Protein AF-A0AAW9AHE8-F1 (afdb_monomer)

Radius of gyration: 15.81 Å; Cα contacts (8 Å, |Δi|>4): 45; chains: 1; bounding box: 44×22×36 Å

Foldseek 3Di:
DPPPDDPLLVVQLVLVVVVVDDSVRSVVVLCVQQVDDDPVRVVVLVVQCVV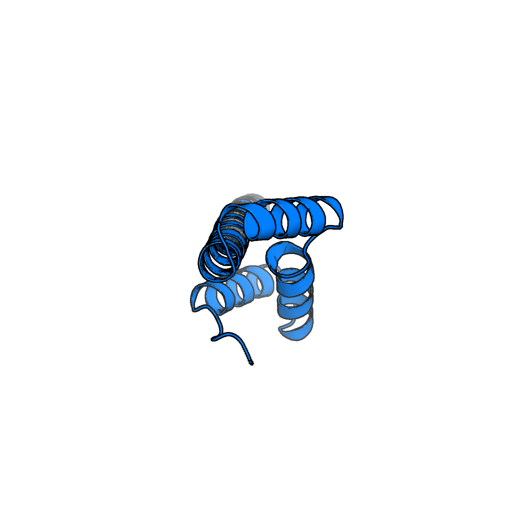PNDVSSVVSSVVSRVVSSVVSSVVSVVVVVVVVVVPD

Secondary structure (DSSP, 8-state):
--PPPPHHHHHHHHHHHTTT--HHHHHHHHIIIII---HHHHHHHHHHHHHHHHHHHHHHHHHHHHHHHHHHHHHHHHHHHHHHHTT-

Structure (mmCIF, N/CA/C/O backbone):
data_AF-A0AAW9AHE8-F1
#
_entry.id   AF-A0AAW9AHE8-F1
#
loop_
_atom_site.group_PDB
_atom_site.id
_atom_site.type_symbol
_atom_site.label_atom_id
_atom_site.label_alt_id
_atom_site.label_comp_id
_atom_site.label_asym_id
_atom_site.label_entity_id
_atom_site.label_seq_id
_atom_site.pdbx_PDB_ins_code
_atom_site.Cartn_x
_atom_site.Cartn_y
_atom_site.Cartn_z
_atom_site.occupancy
_atom_site.B_iso_or_equiv
_atom_site.auth_seq_id
_atom_site.auth_comp_id
_atom_site.auth_asym_id
_atom_site.auth_atom_id
_atom_site.pdbx_PDB_model_num
ATOM 1 N N . MET A 1 1 ? 16.523 -7.428 1.551 1.00 38.94 1 MET A N 1
ATOM 2 C CA . MET A 1 1 ? 16.585 -6.117 2.228 1.00 38.94 1 MET A CA 1
ATOM 3 C C . MET A 1 1 ? 15.214 -5.826 2.805 1.00 38.94 1 MET A C 1
ATOM 5 O O . MET A 1 1 ? 14.255 -5.789 2.042 1.00 38.94 1 MET A O 1
ATOM 9 N N . ALA A 1 2 ? 15.094 -5.711 4.128 1.00 46.09 2 ALA A N 1
ATOM 10 C CA . ALA A 1 2 ? 13.875 -5.179 4.724 1.00 46.09 2 ALA A CA 1
ATOM 11 C C . ALA A 1 2 ? 13.780 -3.712 4.285 1.00 46.09 2 ALA A C 1
ATOM 13 O O . ALA A 1 2 ? 14.646 -2.914 4.639 1.00 46.09 2 ALA A O 1
ATOM 14 N N . ARG A 1 3 ? 12.817 -3.381 3.416 1.00 57.25 3 ARG A N 1
ATOM 15 C CA . ARG A 1 3 ? 12.562 -1.982 3.049 1.00 57.25 3 ARG A CA 1
ATOM 16 C C . ARG A 1 3 ? 12.238 -1.215 4.326 1.00 57.25 3 ARG A C 1
ATOM 18 O O . ARG A 1 3 ? 11.501 -1.729 5.166 1.00 57.25 3 ARG A O 1
ATOM 25 N N . ALA A 1 4 ? 12.796 -0.014 4.458 1.00 67.44 4 ALA A N 1
ATOM 26 C CA . ALA A 1 4 ? 12.444 0.888 5.542 1.00 67.44 4 ALA A CA 1
ATOM 27 C C . ALA A 1 4 ? 10.918 1.052 5.584 1.00 67.44 4 ALA A C 1
ATOM 29 O O . ALA A 1 4 ? 10.279 1.229 4.543 1.00 67.44 4 ALA A O 1
ATOM 30 N N . VAL A 1 5 ? 10.340 0.940 6.780 1.00 74.75 5 VAL A N 1
ATOM 31 C CA . VAL A 1 5 ? 8.909 1.175 6.983 1.00 74.75 5 VAL A CA 1
ATOM 32 C C . VAL A 1 5 ? 8.639 2.632 6.620 1.00 74.75 5 VAL A C 1
ATOM 34 O O . VAL A 1 5 ? 9.265 3.535 7.175 1.00 74.75 5 VAL A O 1
ATOM 37 N N . ASN A 1 6 ? 7.748 2.864 5.656 1.00 88.56 6 ASN A N 1
ATOM 38 C CA . ASN A 1 6 ? 7.401 4.221 5.254 1.00 88.56 6 ASN A CA 1
ATOM 39 C C . ASN A 1 6 ? 6.584 4.870 6.393 1.00 88.56 6 ASN A C 1
ATOM 41 O O . ASN A 1 6 ? 5.624 4.255 6.858 1.00 88.56 6 ASN A O 1
ATOM 45 N N . PRO A 1 7 ? 6.911 6.092 6.856 1.00 89.88 7 PRO A N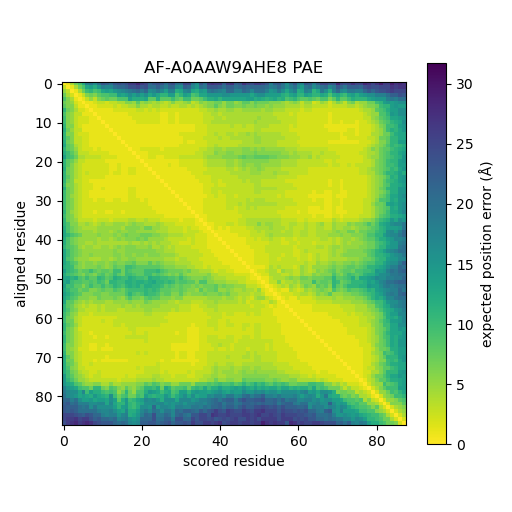 1
ATOM 46 C CA . PRO A 1 7 ? 6.213 6.728 7.980 1.00 89.88 7 PRO A CA 1
ATOM 47 C C . PRO A 1 7 ? 4.709 6.939 7.731 1.00 89.88 7 PRO A C 1
ATOM 49 O O . PRO A 1 7 ? 3.915 6.981 8.674 1.00 89.88 7 PRO A O 1
ATOM 52 N N . THR A 1 8 ? 4.286 7.027 6.467 1.00 93.38 8 THR A N 1
ATOM 53 C CA . THR A 1 8 ? 2.873 7.110 6.085 1.00 93.38 8 THR A CA 1
ATOM 54 C C . THR A 1 8 ? 2.100 5.838 6.442 1.00 93.38 8 THR A C 1
ATOM 56 O O . THR A 1 8 ? 0.903 5.916 6.720 1.00 93.38 8 THR A O 1
ATOM 59 N N . ASP A 1 9 ? 2.763 4.681 6.513 1.00 94.62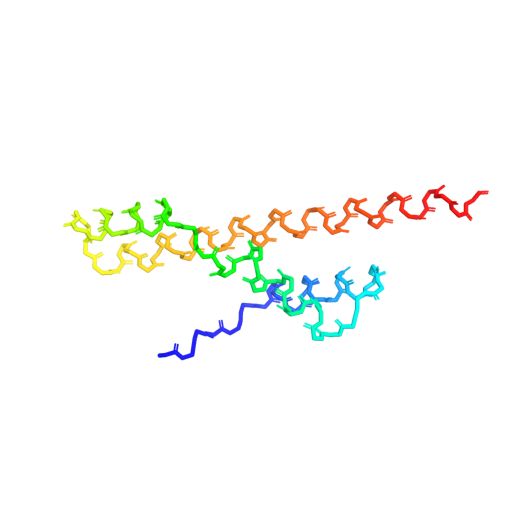 9 ASP A N 1
ATOM 60 C CA . ASP A 1 9 ? 2.127 3.407 6.854 1.00 94.62 9 ASP A CA 1
ATOM 61 C C . ASP A 1 9 ? 1.533 3.435 8.266 1.00 94.62 9 ASP A C 1
ATOM 63 O O . ASP A 1 9 ? 0.391 3.025 8.455 1.00 94.62 9 ASP A O 1
ATOM 67 N N . GLU A 1 10 ? 2.249 3.993 9.248 1.00 94.44 10 GLU A N 1
ATOM 68 C CA . GLU A 1 10 ? 1.747 4.100 10.626 1.00 94.44 10 GLU A CA 1
ATOM 69 C C . GLU A 1 10 ? 0.528 5.034 10.704 1.00 94.44 10 GLU A C 1
ATOM 71 O O . GLU A 1 10 ? -0.409 4.794 11.464 1.00 94.44 10 GLU A O 1
ATOM 76 N N . THR A 1 11 ? 0.488 6.072 9.862 1.00 94.75 11 THR A N 1
ATOM 77 C CA . THR A 1 11 ? -0.681 6.960 9.756 1.00 94.75 11 THR A CA 1
ATOM 78 C C . THR A 1 11 ? -1.883 6.221 9.169 1.00 94.75 11 THR A C 1
ATOM 80 O O . THR A 1 11 ? -2.997 6.346 9.677 1.00 94.75 11 THR A O 1
ATOM 83 N N . ILE A 1 12 ? -1.670 5.420 8.121 1.00 95.62 12 ILE A N 1
ATOM 84 C CA . ILE A 1 12 ? -2.719 4.588 7.521 1.00 95.62 12 ILE A CA 1
ATOM 85 C C . ILE A 1 12 ? -3.228 3.553 8.526 1.00 95.62 12 ILE A C 1
ATOM 87 O O . ILE A 1 12 ? -4.440 3.386 8.648 1.00 95.62 12 ILE A O 1
ATOM 91 N N . ILE A 1 13 ? -2.328 2.887 9.256 1.00 95.75 13 ILE A N 1
ATOM 92 C CA . ILE A 1 13 ? -2.686 1.898 10.278 1.00 95.75 13 ILE A CA 1
ATOM 93 C C . ILE A 1 13 ? -3.592 2.541 11.325 1.00 95.75 13 ILE A C 1
ATOM 95 O O . ILE A 1 13 ? -4.679 2.025 11.565 1.00 95.75 13 ILE A O 1
ATOM 99 N N . LYS A 1 14 ? -3.219 3.707 11.866 1.00 95.00 14 LYS A N 1
ATOM 100 C CA . LYS A 1 14 ? -4.059 4.432 12.832 1.00 95.00 14 LYS A CA 1
ATOM 101 C C . LYS A 1 14 ? -5.438 4.767 12.265 1.00 95.00 14 LYS A C 1
ATOM 103 O O . LYS A 1 14 ? -6.441 4.483 12.909 1.00 95.00 14 LYS A O 1
ATOM 108 N N . LEU A 1 15 ? -5.510 5.290 11.039 1.00 95.00 15 LEU A N 1
ATOM 109 C CA . LEU A 1 15 ? -6.789 5.606 10.389 1.00 95.00 15 LEU A CA 1
ATOM 110 C C . LEU A 1 15 ? -7.669 4.369 10.153 1.00 95.00 15 LEU A C 1
ATOM 112 O O . LEU A 1 15 ? -8.893 4.473 10.169 1.00 95.00 15 LEU A O 1
ATOM 116 N N . LEU A 1 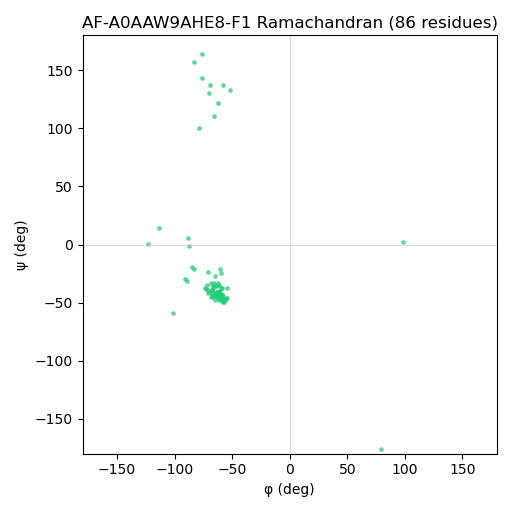16 ? -7.068 3.209 9.891 1.00 95.25 16 LEU A N 1
ATOM 117 C CA . LEU A 1 16 ? -7.787 1.942 9.760 1.00 95.25 16 LEU A CA 1
ATOM 118 C C . LEU A 1 16 ? -8.263 1.422 11.121 1.00 95.25 16 LEU A C 1
ATOM 120 O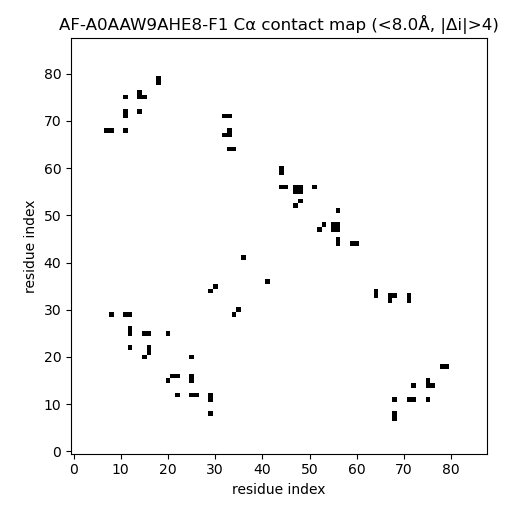 O . LEU A 1 16 ? -9.376 0.911 11.215 1.00 95.25 16 LEU A O 1
ATOM 124 N N . GLN A 1 17 ? -7.463 1.588 12.175 1.00 95.31 17 GLN A N 1
ATOM 125 C CA . GLN A 1 17 ? -7.865 1.231 13.535 1.00 95.31 17 GLN A CA 1
ATOM 126 C C . GLN A 1 17 ? -9.011 2.107 14.050 1.00 95.31 17 GLN A C 1
ATOM 128 O O . GLN A 1 17 ? -9.930 1.601 14.685 1.00 95.31 17 GLN A O 1
ATOM 133 N N . GLU A 1 18 ? -9.026 3.397 13.700 1.00 93.69 18 GLU A N 1
ATOM 134 C CA . GLU A 1 18 ? -10.162 4.294 13.962 1.00 93.69 18 GLU A CA 1
ATOM 135 C C . GLU A 1 18 ? -11.462 3.838 13.271 1.00 93.69 18 GLU A C 1
ATOM 137 O O . GLU A 1 18 ? -12.550 4.206 13.704 1.00 93.69 18 GLU A O 1
ATOM 142 N N . GLN A 1 19 ? -11.369 3.015 12.221 1.00 92.25 19 GLN A N 1
ATOM 143 C CA . GLN A 1 19 ? -12.518 2.386 11.555 1.00 92.25 19 GLN A CA 1
ATOM 144 C C . GLN A 1 19 ? -12.909 1.034 12.181 1.00 92.25 19 GLN A C 1
ATOM 146 O O . GLN A 1 19 ? -13.777 0.348 11.646 1.00 92.25 19 GLN A O 1
ATOM 151 N N . GLY A 1 20 ? -12.279 0.638 13.292 1.00 93.25 20 GLY A N 1
ATOM 152 C CA . GLY A 1 20 ? -12.601 -0.573 14.049 1.00 93.25 20 GLY A CA 1
ATOM 153 C C . GLY A 1 20 ? -11.710 -1.786 13.768 1.00 93.25 20 GLY A C 1
ATOM 154 O O . GLY A 1 20 ? -11.953 -2.839 14.348 1.00 93.25 20 GLY A O 1
ATOM 155 N N . LEU A 1 21 ? -10.686 -1.668 12.914 1.00 96.19 21 LEU A N 1
ATOM 156 C CA . LEU A 1 21 ? -9.749 -2.772 12.667 1.00 96.19 21 LEU A CA 1
ATOM 157 C C . LEU A 1 21 ? -8.763 -2.918 13.834 1.00 96.19 21 LEU A C 1
ATOM 159 O O . LEU A 1 21 ? -8.254 -1.928 14.361 1.00 96.19 21 LEU A O 1
ATOM 163 N N . ILE A 1 22 ? -8.394 -4.149 14.190 1.00 97.06 22 ILE A N 1
ATOM 164 C CA . ILE A 1 22 ? -7.237 -4.361 15.077 1.00 97.06 22 ILE A CA 1
ATOM 165 C C . ILE A 1 22 ? -5.923 -4.180 14.302 1.00 97.06 22 ILE A C 1
ATOM 167 O O . ILE A 1 22 ? -5.899 -4.188 13.070 1.00 97.06 22 ILE A O 1
ATOM 171 N N . ARG A 1 23 ? -4.792 -4.015 15.007 1.00 94.19 23 ARG A N 1
ATOM 172 C CA . ARG A 1 23 ? -3.500 -3.695 14.366 1.00 94.19 23 ARG A CA 1
ATOM 173 C C . ARG A 1 23 ? -3.120 -4.693 13.265 1.00 94.19 23 ARG A C 1
ATOM 175 O O . ARG A 1 23 ? -2.755 -4.278 12.170 1.00 94.19 23 ARG A O 1
ATOM 182 N N . SER A 1 24 ? -3.262 -5.989 13.533 1.00 97.25 24 SER A N 1
ATOM 183 C CA . SER A 1 24 ? -2.946 -7.051 12.569 1.00 97.25 24 SER A CA 1
ATOM 184 C C . SER A 1 24 ? -3.828 -7.001 11.316 1.00 97.25 24 SER A C 1
ATOM 186 O O . SER A 1 24 ? -3.346 -7.246 10.211 1.00 97.25 24 SER A O 1
ATOM 188 N N . GLU A 1 25 ? -5.104 -6.636 11.453 1.00 97.00 25 GLU A N 1
ATOM 189 C CA . GLU A 1 25 ? -6.022 -6.457 10.323 1.00 97.00 25 GLU A CA 1
ATOM 190 C C . GLU A 1 25 ? -5.671 -5.213 9.505 1.00 97.00 25 GLU A C 1
ATOM 192 O O . GLU A 1 25 ? -5.667 -5.261 8.271 1.00 97.00 25 GLU A O 1
ATOM 197 N N . ALA A 1 26 ? -5.331 -4.109 10.176 1.00 97.06 26 ALA A N 1
ATOM 198 C CA . ALA A 1 26 ? -4.887 -2.882 9.524 1.00 97.06 26 ALA A CA 1
ATOM 199 C C . ALA A 1 26 ? -3.594 -3.114 8.720 1.00 97.06 26 ALA A C 1
ATOM 201 O O . ALA A 1 26 ? -3.509 -2.721 7.555 1.00 97.06 26 ALA A O 1
ATOM 202 N N . GLU A 1 27 ? -2.624 -3.829 9.294 1.00 96.12 27 GLU A N 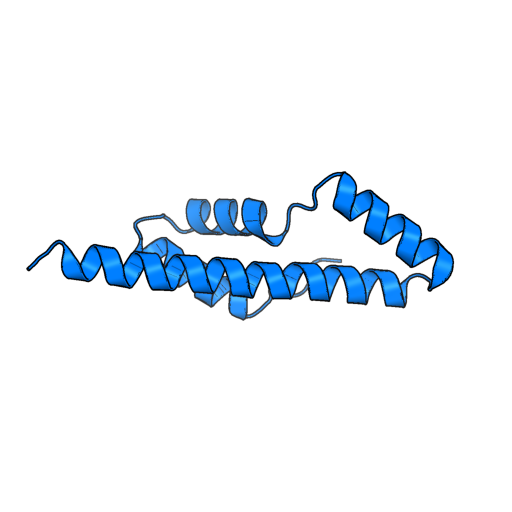1
ATOM 203 C CA . GLU A 1 27 ? -1.385 -4.233 8.620 1.00 96.12 27 GLU A CA 1
ATOM 204 C C . GLU A 1 27 ? -1.656 -5.176 7.437 1.00 96.12 27 GLU A C 1
ATOM 206 O O . GLU A 1 27 ? -1.103 -4.991 6.346 1.00 96.12 27 GLU A O 1
ATOM 211 N N . ALA A 1 28 ? -2.548 -6.158 7.602 1.00 96.56 28 ALA A N 1
ATOM 212 C CA . ALA A 1 28 ? -2.938 -7.064 6.523 1.00 96.56 28 ALA A CA 1
ATOM 213 C C . ALA A 1 28 ? -3.595 -6.309 5.357 1.00 96.56 28 ALA A C 1
ATOM 215 O O . ALA A 1 28 ? -3.301 -6.583 4.185 1.00 96.56 28 ALA A O 1
ATOM 216 N N . ARG A 1 29 ? -4.446 -5.324 5.662 1.00 96.12 29 ARG A N 1
ATOM 217 C CA . ARG A 1 29 ? -5.099 -4.478 4.661 1.00 96.12 29 ARG A CA 1
ATOM 218 C C . ARG A 1 29 ? -4.105 -3.564 3.952 1.00 96.12 29 ARG A C 1
ATOM 220 O O . ARG A 1 29 ? -4.103 -3.535 2.722 1.00 96.12 29 ARG A O 1
ATOM 227 N N . LEU A 1 30 ? -3.207 -2.908 4.688 1.00 95.88 30 LEU A N 1
ATOM 228 C CA . LEU A 1 30 ? -2.114 -2.116 4.119 1.00 95.88 30 LEU A CA 1
ATOM 229 C C . LEU A 1 30 ? -1.255 -2.965 3.168 1.00 95.88 30 LEU A C 1
ATOM 231 O O . LEU A 1 30 ? -1.006 -2.572 2.029 1.00 95.88 30 LEU A O 1
ATOM 235 N N . LYS A 1 31 ? -0.859 -4.173 3.586 1.00 94.75 31 LYS A N 1
ATOM 236 C CA . LYS A 1 31 ? -0.092 -5.105 2.745 1.00 94.75 31 LYS A CA 1
ATOM 237 C C . LYS A 1 31 ? -0.838 -5.471 1.464 1.00 94.75 31 LYS A C 1
ATOM 239 O O . LYS A 1 31 ? -0.237 -5.503 0.389 1.00 94.75 31 LYS A O 1
ATOM 244 N N . LYS A 1 32 ? -2.138 -5.748 1.571 1.00 94.94 32 LYS A N 1
ATOM 245 C CA . LYS A 1 32 ? -2.987 -6.115 0.433 1.00 94.94 32 LYS A CA 1
ATOM 246 C C . LYS A 1 32 ? -3.170 -4.960 -0.552 1.00 94.94 32 LYS A C 1
ATOM 248 O O . LYS A 1 32 ? -3.141 -5.208 -1.752 1.00 94.94 32 LYS A O 1
ATOM 253 N N . GLU A 1 33 ? -3.377 -3.741 -0.065 1.00 94.94 33 GLU A N 1
ATOM 254 C CA . GLU A 1 33 ? -3.744 -2.595 -0.905 1.00 94.94 33 GLU A CA 1
ATOM 255 C C . GLU A 1 33 ? -2.538 -1.791 -1.414 1.00 94.94 33 GLU A C 1
ATOM 257 O O . GLU A 1 33 ? -2.601 -1.234 -2.508 1.00 94.94 33 GLU A O 1
ATOM 262 N N . VAL A 1 34 ? -1.431 -1.754 -0.667 1.00 95.00 34 VAL A N 1
ATOM 263 C CA . VAL A 1 34 ? -0.225 -0.994 -1.034 1.00 95.00 34 VAL A CA 1
ATOM 264 C C . VAL A 1 34 ? 0.839 -1.918 -1.617 1.00 95.00 34 VAL A C 1
ATOM 266 O O . VAL A 1 34 ? 1.221 -1.772 -2.776 1.00 95.00 34 VAL A O 1
ATOM 269 N N . TYR A 1 35 ? 1.275 -2.920 -0.855 1.00 93.88 35 TYR A N 1
ATOM 270 C CA . TYR A 1 35 ? 2.486 -3.688 -1.171 1.00 93.88 35 TYR A CA 1
ATOM 271 C C . TYR A 1 35 ? 2.289 -4.847 -2.151 1.00 93.88 35 TYR A C 1
ATOM 273 O O . TYR A 1 35 ? 3.254 -5.322 -2.754 1.00 93.88 35 TYR A O 1
ATOM 281 N N . ARG A 1 36 ? 1.058 -5.329 -2.329 1.00 92.50 36 ARG A N 1
ATOM 282 C CA . ARG A 1 36 ? 0.779 -6.415 -3.269 1.00 92.50 36 ARG A CA 1
ATOM 283 C C . ARG A 1 36 ? 0.718 -5.877 -4.698 1.00 92.50 36 ARG A C 1
ATOM 285 O O . ARG A 1 36 ? -0.302 -5.334 -5.123 1.00 92.50 36 ARG A O 1
ATOM 292 N N . LEU A 1 37 ? 1.806 -6.047 -5.443 1.00 87.75 37 LEU A N 1
ATOM 293 C CA . LEU A 1 37 ? 1.817 -5.803 -6.885 1.00 87.75 37 LEU A CA 1
ATOM 294 C C . LEU A 1 37 ? 0.976 -6.859 -7.609 1.00 87.75 37 LEU A C 1
ATOM 296 O O . LEU A 1 37 ? 1.047 -8.053 -7.306 1.00 87.75 37 LEU A O 1
ATOM 300 N N . GLN A 1 38 ? 0.185 -6.408 -8.572 1.00 88.50 38 GLN A N 1
ATOM 301 C CA . GLN A 1 38 ? -0.602 -7.256 -9.454 1.00 88.50 38 GLN A CA 1
ATOM 302 C C . GLN A 1 38 ? 0.263 -7.761 -10.623 1.00 88.50 38 GLN A C 1
ATOM 304 O O . GLN A 1 38 ? 1.265 -7.128 -10.971 1.00 88.50 38 GLN A O 1
ATOM 309 N N . PRO A 1 39 ? -0.096 -8.885 -11.273 1.00 90.25 39 PRO A N 1
ATOM 310 C CA . PRO A 1 39 ? 0.709 -9.460 -12.357 1.00 90.25 39 PRO A CA 1
ATOM 311 C C . PRO A 1 39 ? 1.024 -8.483 -13.502 1.00 90.25 39 PRO A C 1
ATOM 313 O O . PRO A 1 39 ? 2.140 -8.469 -14.020 1.00 90.25 39 PRO A O 1
ATOM 316 N N . ASN A 1 40 ? 0.071 -7.620 -13.860 1.00 89.25 40 ASN A N 1
ATOM 317 C CA . ASN A 1 40 ? 0.245 -6.580 -14.877 1.00 89.25 40 ASN A CA 1
ATOM 318 C C . ASN A 1 40 ? 1.260 -5.498 -14.460 1.00 89.25 40 ASN A C 1
ATOM 320 O O . ASN A 1 40 ? 2.023 -5.014 -15.292 1.00 89.25 40 ASN A O 1
ATOM 324 N N . GLU A 1 41 ? 1.309 -5.128 -13.184 1.00 86.88 41 GLU A N 1
ATOM 325 C CA . GLU A 1 41 ? 2.279 -4.168 -12.651 1.00 86.88 41 GLU A CA 1
ATOM 326 C C . GLU A 1 41 ? 3.672 -4.778 -12.577 1.00 86.88 41 GLU A C 1
ATOM 328 O O . GLU A 1 41 ? 4.646 -4.123 -12.933 1.00 86.88 41 GLU A O 1
ATOM 333 N N . ILE A 1 42 ? 3.771 -6.057 -12.205 1.00 89.31 42 ILE A N 1
ATOM 334 C CA . ILE A 1 42 ? 5.035 -6.798 -12.250 1.00 89.31 42 ILE A CA 1
ATOM 335 C C . ILE A 1 42 ? 5.578 -6.816 -13.684 1.00 89.31 42 ILE A C 1
ATOM 337 O O . ILE A 1 42 ? 6.770 -6.582 -13.883 1.00 89.31 42 ILE A O 1
ATOM 341 N N . ALA A 1 43 ? 4.721 -7.052 -14.683 1.00 90.69 43 ALA A N 1
ATOM 342 C CA . ALA A 1 43 ? 5.113 -7.003 -16.089 1.00 90.69 43 ALA A CA 1
ATOM 343 C C . ALA A 1 43 ? 5.608 -5.605 -16.500 1.00 90.69 43 ALA A C 1
ATOM 345 O O . ALA A 1 43 ? 6.686 -5.488 -17.078 1.00 90.69 43 ALA A O 1
ATOM 346 N N . LYS A 1 44 ? 4.886 -4.538 -16.128 1.00 87.56 44 LYS A N 1
ATOM 347 C CA . LYS A 1 44 ? 5.317 -3.150 -16.381 1.00 87.56 44 LYS A CA 1
ATOM 348 C C . LYS A 1 44 ? 6.672 -2.840 -15.750 1.00 87.56 44 LYS A C 1
ATOM 350 O O . LYS A 1 44 ? 7.551 -2.320 -16.427 1.00 87.56 44 LYS A O 1
ATOM 355 N N . VAL A 1 45 ? 6.861 -3.205 -14.483 1.00 88.50 45 VAL A N 1
ATOM 356 C CA . VAL A 1 45 ? 8.116 -3.000 -13.747 1.00 88.50 45 VAL A CA 1
ATOM 357 C C . VAL A 1 45 ? 9.273 -3.759 -14.403 1.00 88.50 45 VAL A C 1
ATOM 359 O O . VAL A 1 45 ? 10.371 -3.218 -14.510 1.00 88.50 45 VAL A O 1
ATOM 362 N N . LYS A 1 46 ? 9.045 -4.993 -14.872 1.00 88.44 46 LYS A N 1
ATOM 363 C CA . LYS A 1 46 ? 10.055 -5.778 -15.602 1.00 88.44 46 LYS A CA 1
ATOM 364 C C . LYS A 1 46 ? 10.429 -5.134 -16.937 1.00 88.44 46 LYS A C 1
ATOM 366 O O . LYS A 1 46 ? 11.616 -4.969 -17.199 1.00 88.44 46 LYS A O 1
ATOM 371 N N . ASN A 1 47 ? 9.439 -4.729 -17.731 1.00 87.62 47 ASN A N 1
ATOM 372 C CA . ASN A 1 47 ? 9.676 -4.067 -19.015 1.00 87.62 47 ASN A CA 1
ATOM 373 C C . ASN A 1 47 ? 10.432 -2.748 -18.817 1.00 87.62 47 ASN A C 1
ATOM 375 O O . ASN A 1 47 ? 11.405 -2.472 -19.508 1.00 87.62 47 ASN A O 1
ATOM 379 N N . TYR A 1 48 ? 10.046 -1.960 -17.815 1.00 85.56 48 TYR A N 1
ATOM 380 C CA . TYR A 1 48 ? 10.728 -0.711 -17.490 1.00 85.56 48 TYR A CA 1
ATOM 381 C C . TYR A 1 48 ? 12.188 -0.943 -17.067 1.00 85.56 48 TYR A C 1
ATOM 383 O O . TYR A 1 48 ? 13.093 -0.264 -17.546 1.00 85.56 48 TYR A O 1
ATOM 391 N N . ALA A 1 49 ? 12.444 -1.962 -16.241 1.00 88.00 49 ALA A N 1
ATOM 392 C CA . ALA A 1 49 ? 13.798 -2.340 -15.837 1.00 88.00 49 ALA A CA 1
ATOM 393 C C . ALA A 1 49 ? 14.684 -2.754 -17.023 1.00 88.00 49 ALA A C 1
ATOM 395 O O . ALA A 1 49 ? 15.882 -2.483 -17.011 1.00 88.00 49 ALA A O 1
ATOM 396 N N . GLN A 1 50 ? 14.107 -3.397 -18.042 1.00 85.44 50 GLN A N 1
ATOM 397 C CA . GLN A 1 50 ? 14.834 -3.802 -19.245 1.00 85.44 50 GLN A CA 1
ATOM 398 C C . GLN A 1 50 ? 15.357 -2.597 -20.041 1.00 85.44 50 GLN A C 1
ATOM 400 O O . GLN A 1 50 ? 16.440 -2.677 -20.613 1.00 85.44 50 GLN A O 1
ATOM 405 N N . HIS A 1 51 ? 14.619 -1.484 -20.062 1.00 86.00 51 HIS A N 1
ATOM 406 C CA . HIS A 1 51 ? 15.000 -0.286 -20.816 1.00 86.00 51 HIS A CA 1
ATOM 407 C C . HIS A 1 51 ? 15.868 0.694 -20.018 1.00 86.00 51 HIS A C 1
ATOM 409 O O . HIS A 1 51 ? 16.705 1.376 -20.601 1.00 86.00 51 HIS A O 1
ATOM 415 N N . PHE A 1 52 ? 15.683 0.763 -18.696 1.00 85.69 52 PHE A N 1
ATOM 416 C CA . PHE A 1 52 ? 16.262 1.826 -17.864 1.00 85.69 52 PHE A CA 1
ATOM 417 C C . PHE A 1 52 ? 17.142 1.318 -16.708 1.00 85.69 52 PHE A C 1
ATOM 419 O O . PHE A 1 52 ? 17.682 2.113 -15.938 1.00 85.69 52 PHE A O 1
ATOM 426 N N . GLY A 1 53 ? 17.308 0.001 -16.573 1.00 87.25 53 GLY A N 1
ATOM 427 C CA . GLY A 1 53 ? 18.142 -0.617 -15.543 1.00 87.25 53 GLY A CA 1
ATOM 428 C C . GLY A 1 53 ? 17.486 -0.709 -14.159 1.00 87.25 53 GLY A C 1
ATOM 429 O O . GLY A 1 53 ? 16.311 -0.393 -13.951 1.00 87.25 53 GLY A O 1
ATOM 430 N N . ILE A 1 54 ? 18.260 -1.191 -13.181 1.00 82.75 54 ILE A N 1
ATOM 431 C CA . ILE A 1 54 ? 17.747 -1.583 -11.857 1.00 82.75 54 ILE A CA 1
ATOM 432 C C . ILE A 1 54 ? 17.329 -0.394 -10.977 1.00 82.75 54 ILE A C 1
ATOM 434 O O . ILE A 1 54 ? 16.313 -0.479 -10.295 1.00 82.75 54 ILE A O 1
ATOM 438 N N . ASN A 1 55 ? 18.024 0.743 -11.058 1.00 84.69 55 ASN A N 1
ATOM 439 C CA . ASN A 1 55 ? 17.691 1.934 -10.262 1.00 84.69 55 ASN A CA 1
ATOM 440 C C . ASN A 1 55 ? 16.343 2.537 -10.688 1.00 84.69 55 ASN A C 1
ATOM 442 O O . ASN A 1 55 ? 15.531 2.945 -9.860 1.00 84.69 55 ASN A O 1
ATOM 446 N N . ALA A 1 56 ? 16.072 2.548 -11.995 1.00 82.44 56 ALA A N 1
ATOM 447 C CA . ALA A 1 56 ? 14.809 3.034 -12.540 1.00 82.44 56 ALA A CA 1
ATOM 448 C C . ALA A 1 56 ? 13.630 2.134 -12.133 1.00 82.44 56 ALA A C 1
ATOM 450 O O . ALA A 1 56 ? 12.534 2.621 -11.862 1.00 82.44 56 ALA A O 1
ATOM 451 N N . LYS A 1 57 ? 13.869 0.822 -12.033 1.00 87.00 57 LYS A N 1
ATOM 452 C CA . LYS A 1 57 ? 12.900 -0.149 -11.516 1.00 87.00 57 LYS A CA 1
ATOM 453 C C . LYS A 1 57 ? 12.524 0.139 -10.063 1.00 87.00 57 LYS A C 1
ATOM 455 O O . LYS A 1 57 ? 11.342 0.106 -9.735 1.00 87.00 57 LYS A O 1
ATOM 460 N N . GLU A 1 58 ? 13.506 0.379 -9.197 1.00 88.25 58 GLU A N 1
ATOM 461 C CA . GLU A 1 58 ? 13.259 0.659 -7.777 1.00 88.25 58 GLU A CA 1
ATOM 462 C C . GLU A 1 58 ? 12.452 1.941 -7.597 1.00 88.25 58 GLU A C 1
ATOM 464 O O . GLU A 1 58 ? 11.427 1.913 -6.916 1.00 88.25 58 GLU A O 1
ATOM 469 N N . LYS A 1 59 ? 12.832 3.003 -8.317 1.00 88.25 59 LYS A N 1
ATOM 470 C CA . LYS A 1 59 ? 12.099 4.271 -8.323 1.00 88.25 59 LYS A CA 1
ATOM 471 C C . LYS A 1 59 ? 10.650 4.104 -8.791 1.00 88.25 59 LYS A C 1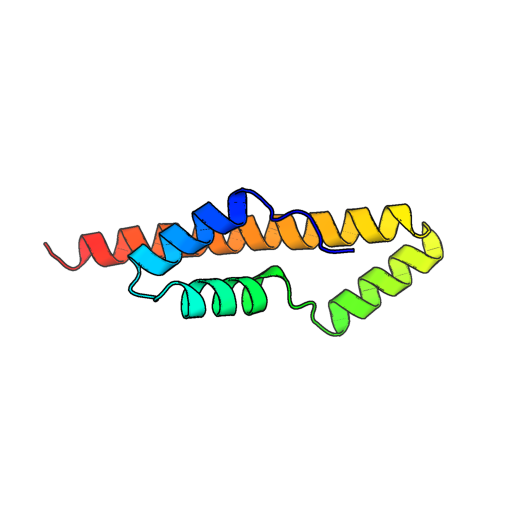
ATOM 473 O O . LYS A 1 59 ? 9.742 4.604 -8.139 1.00 88.25 59 LYS A O 1
ATOM 478 N N . LEU A 1 60 ? 10.420 3.345 -9.866 1.00 89.00 60 LEU A N 1
ATOM 479 C CA . LEU A 1 60 ? 9.066 3.071 -10.359 1.00 89.00 60 LEU A CA 1
ATOM 480 C C . LEU A 1 60 ? 8.223 2.308 -9.327 1.00 89.00 60 LEU A C 1
ATOM 482 O O . LEU A 1 60 ? 7.040 2.595 -9.157 1.00 89.00 60 LEU A O 1
ATOM 486 N N . ILE A 1 61 ? 8.809 1.324 -8.639 1.00 90.19 61 ILE A N 1
ATOM 487 C CA . ILE A 1 61 ? 8.104 0.613 -7.567 1.00 90.19 61 ILE A CA 1
ATOM 488 C C . ILE A 1 61 ? 7.756 1.590 -6.441 1.00 90.19 61 ILE A C 1
ATOM 490 O O . ILE A 1 61 ? 6.635 1.547 -5.945 1.00 90.19 61 ILE A O 1
ATOM 494 N N . ASP A 1 62 ? 8.677 2.466 -6.044 1.00 90.50 62 ASP A N 1
ATOM 495 C CA . ASP A 1 62 ? 8.440 3.425 -4.961 1.00 90.50 62 ASP A CA 1
ATOM 496 C C . ASP A 1 62 ? 7.318 4.409 -5.298 1.00 90.50 62 ASP A C 1
ATOM 498 O O . ASP A 1 62 ? 6.395 4.557 -4.498 1.00 90.50 62 ASP A O 1
ATOM 502 N N . GLU A 1 63 ? 7.304 4.947 -6.518 1.00 90.56 63 GLU A N 1
ATOM 503 C CA . GLU A 1 63 ? 6.217 5.798 -7.018 1.00 90.56 63 GLU A CA 1
ATOM 504 C C . GLU A 1 63 ? 4.861 5.069 -7.006 1.00 90.56 63 GLU A C 1
ATOM 506 O O . GLU A 1 63 ? 3.858 5.621 -6.548 1.00 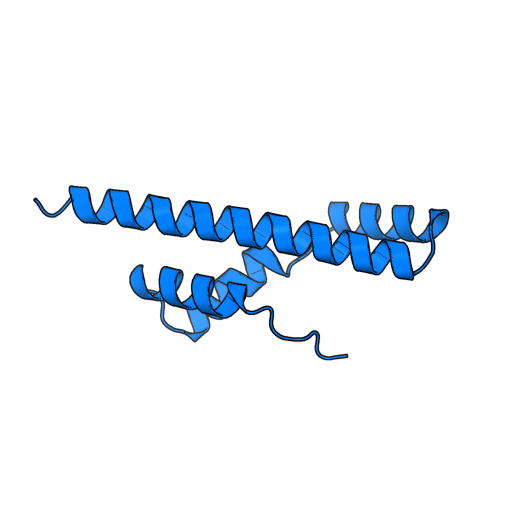90.56 63 GLU A O 1
ATOM 511 N N . ILE A 1 64 ? 4.817 3.802 -7.443 1.00 91.50 64 ILE A N 1
ATOM 512 C CA . ILE A 1 64 ? 3.591 2.985 -7.389 1.00 91.50 64 ILE A CA 1
ATOM 513 C C . ILE A 1 64 ? 3.102 2.836 -5.944 1.00 91.50 64 ILE A C 1
ATOM 515 O O . ILE A 1 64 ? 1.900 2.935 -5.680 1.00 91.50 64 ILE A O 1
ATOM 519 N N . LEU A 1 65 ? 4.008 2.569 -5.003 1.00 93.69 65 LEU A N 1
ATOM 520 C CA . LEU A 1 65 ? 3.639 2.392 -3.602 1.00 93.69 65 LEU A CA 1
ATOM 521 C C . LEU A 1 65 ? 3.170 3.707 -2.969 1.00 93.69 65 LEU A C 1
ATOM 523 O O . LEU A 1 65 ? 2.178 3.690 -2.243 1.00 93.69 65 LEU A O 1
ATOM 527 N N . ASP A 1 66 ? 3.820 4.833 -3.260 1.00 93.94 66 ASP A N 1
ATOM 528 C CA . ASP A 1 66 ? 3.438 6.142 -2.720 1.00 93.94 66 ASP A CA 1
ATOM 529 C C . ASP A 1 66 ? 2.054 6.582 -3.203 1.00 93.94 66 ASP A C 1
ATOM 531 O O . ASP A 1 66 ? 1.205 6.940 -2.382 1.00 93.94 66 ASP A O 1
ATOM 535 N N . LEU A 1 67 ? 1.759 6.421 -4.497 1.00 94.19 67 LEU A N 1
ATOM 536 C CA . LEU A 1 67 ? 0.425 6.696 -5.045 1.00 94.19 67 LEU A CA 1
ATOM 537 C C . LEU A 1 67 ? -0.662 5.841 -4.374 1.00 94.19 67 LEU A C 1
ATOM 539 O O . LEU A 1 67 ? -1.776 6.301 -4.115 1.00 94.19 67 LEU A O 1
ATOM 543 N N . ARG A 1 68 ? -0.350 4.582 -4.052 1.00 94.94 68 ARG A N 1
ATOM 544 C CA . ARG A 1 68 ? -1.287 3.692 -3.350 1.00 94.94 68 ARG A CA 1
ATOM 545 C C . ARG A 1 68 ? -1.499 4.096 -1.898 1.00 94.94 68 ARG A C 1
ATOM 547 O O . ARG A 1 68 ? -2.635 4.025 -1.426 1.00 94.94 68 ARG A O 1
ATOM 554 N N . ARG A 1 69 ? -0.444 4.523 -1.196 1.00 96.00 69 ARG A N 1
ATOM 555 C CA . ARG A 1 69 ? -0.559 5.064 0.167 1.00 96.00 69 ARG A CA 1
ATOM 556 C C . ARG A 1 69 ? -1.458 6.292 0.181 1.00 96.00 69 ARG A C 1
ATOM 558 O O . ARG A 1 69 ? -2.373 6.355 0.999 1.00 96.00 69 ARG A O 1
ATOM 565 N N . GLU A 1 70 ? -1.253 7.218 -0.752 1.00 94.94 70 GLU A N 1
ATOM 566 C CA . GLU A 1 70 ? -2.089 8.410 -0.894 1.00 94.94 70 GLU A CA 1
ATOM 567 C C . GLU A 1 70 ? -3.558 8.043 -1.149 1.00 94.94 70 GLU A C 1
ATOM 569 O O . GLU A 1 70 ? -4.454 8.510 -0.440 1.00 94.94 70 GLU A O 1
ATOM 574 N N . ALA A 1 71 ? -3.811 7.135 -2.097 1.00 95.19 71 ALA A N 1
ATOM 575 C CA . ALA A 1 71 ? -5.159 6.673 -2.410 1.00 95.19 71 ALA A CA 1
ATOM 576 C C . ALA A 1 71 ? -5.849 6.012 -1.203 1.00 95.19 71 ALA A C 1
ATOM 578 O O . ALA A 1 71 ? -7.021 6.290 -0.930 1.00 95.19 71 ALA A O 1
ATOM 579 N N . LEU A 1 72 ? -5.138 5.159 -0.459 1.00 95.44 72 LEU A N 1
ATOM 580 C CA . LEU A 1 72 ? -5.675 4.503 0.733 1.00 95.44 72 LEU A CA 1
ATOM 581 C C . LEU A 1 72 ? -5.943 5.509 1.858 1.00 95.44 72 LEU A C 1
ATOM 583 O O . LEU A 1 72 ? -7.034 5.497 2.424 1.00 95.44 72 LEU A O 1
ATOM 587 N N . MET A 1 73 ? -5.013 6.427 2.135 1.00 94.25 73 MET A N 1
ATOM 588 C CA . MET A 1 73 ? -5.238 7.503 3.106 1.00 94.25 73 MET A CA 1
ATOM 589 C C . MET A 1 73 ? -6.483 8.317 2.767 1.00 94.25 73 MET A C 1
ATOM 591 O O . MET A 1 73 ? -7.304 8.574 3.650 1.00 94.25 73 MET A O 1
ATOM 595 N N . LYS A 1 74 ? -6.643 8.704 1.495 1.00 93.25 74 LYS A N 1
ATOM 596 C CA . LYS A 1 74 ? -7.809 9.459 1.037 1.00 93.25 74 LYS A CA 1
ATOM 597 C C . LYS A 1 74 ? -9.092 8.686 1.329 1.00 93.25 74 LYS A C 1
ATOM 599 O O . LYS A 1 74 ? -9.986 9.246 1.958 1.00 93.25 74 LYS A O 1
ATOM 604 N N . ARG A 1 75 ? -9.162 7.398 0.970 1.00 92.56 75 ARG A N 1
ATOM 605 C CA . ARG A 1 75 ? -10.322 6.539 1.276 1.00 92.56 75 ARG A CA 1
ATOM 606 C C . ARG A 1 75 ? -10.611 6.454 2.774 1.00 92.56 75 ARG A C 1
ATOM 608 O O . ARG A 1 75 ? -11.754 6.633 3.179 1.00 92.56 75 ARG A O 1
ATOM 615 N N . CYS A 1 76 ? -9.587 6.234 3.597 1.00 90.25 76 CYS A N 1
ATOM 616 C CA . CYS A 1 76 ? -9.753 6.146 5.046 1.00 90.25 76 CYS A CA 1
ATOM 617 C C . CYS A 1 76 ? -10.316 7.440 5.654 1.00 90.25 76 CYS A C 1
ATOM 619 O O . CYS A 1 76 ? -11.180 7.383 6.525 1.00 90.25 76 CYS A O 1
ATOM 621 N N . ARG A 1 77 ? -9.862 8.605 5.176 1.00 88.88 77 ARG A N 1
ATOM 622 C CA . ARG A 1 77 ? -10.367 9.908 5.636 1.00 88.88 77 ARG A CA 1
ATOM 623 C C . ARG A 1 77 ? -11.826 10.143 5.238 1.00 88.88 77 ARG A C 1
ATOM 625 O O . ARG A 1 77 ? -12.606 10.547 6.089 1.00 88.88 77 ARG A O 1
ATOM 632 N N . HIS A 1 78 ? -12.210 9.816 4.001 1.00 81.19 78 HIS A N 1
ATOM 633 C CA . HIS A 1 78 ? -13.606 9.958 3.556 1.00 81.19 78 HIS A CA 1
ATOM 634 C C . HIS A 1 78 ? -14.544 9.051 4.363 1.00 81.19 78 HIS A C 1
ATOM 636 O O . HIS A 1 78 ? -15.618 9.478 4.777 1.00 81.19 78 HIS A O 1
ATOM 642 N N . ASN A 1 79 ? -14.123 7.817 4.658 1.00 74.44 79 ASN A N 1
ATOM 643 C CA . ASN A 1 79 ? -14.920 6.918 5.491 1.00 74.44 79 ASN A CA 1
ATOM 644 C C . ASN A 1 79 ? -15.173 7.492 6.891 1.00 74.44 79 ASN A C 1
ATOM 646 O O . ASN A 1 79 ? -16.279 7.334 7.395 1.00 74.44 79 ASN A O 1
ATOM 650 N N . LYS A 1 80 ? -14.195 8.183 7.492 1.00 67.00 80 LYS A N 1
ATOM 651 C CA . LYS A 1 80 ? -14.342 8.837 8.804 1.00 67.00 80 LYS A CA 1
ATOM 652 C C . LYS A 1 80 ? -15.401 9.944 8.794 1.00 67.00 80 LYS A C 1
ATOM 654 O O . LYS A 1 80 ? -16.176 10.065 9.741 1.00 67.00 80 LYS A O 1
ATOM 659 N N . GLU A 1 81 ? -15.452 10.738 7.727 1.00 62.12 81 GLU A N 1
ATOM 660 C CA . GLU A 1 81 ? -16.441 11.812 7.570 1.00 62.12 81 GLU A CA 1
ATOM 661 C C . GLU A 1 81 ? -17.871 11.252 7.484 1.00 62.12 81 GLU A C 1
ATOM 663 O O . GLU A 1 81 ? -18.767 11.745 8.171 1.00 62.12 81 GLU A O 1
ATOM 668 N N . HIS A 1 82 ? -18.075 10.153 6.749 1.00 57.22 82 HIS A N 1
ATOM 669 C CA . HIS A 1 82 ? -19.386 9.507 6.634 1.00 57.22 82 HIS A CA 1
ATOM 670 C C . HIS A 1 82 ? -19.880 8.859 7.939 1.00 57.22 82 HIS A C 1
ATOM 672 O O . HIS A 1 82 ? -21.063 8.982 8.254 1.00 57.22 82 HIS A O 1
ATOM 678 N N . THR A 1 83 ? -19.015 8.222 8.739 1.00 56.94 83 THR A N 1
ATOM 679 C CA . THR A 1 83 ? -19.433 7.667 10.042 1.00 56.94 83 THR A CA 1
ATOM 680 C C . THR A 1 83 ? -19.781 8.757 11.053 1.00 56.94 83 THR A C 1
ATOM 682 O O . THR A 1 83 ? -20.698 8.570 11.849 1.00 56.94 83 THR A O 1
ATOM 685 N N . SER A 1 84 ? -19.113 9.917 11.006 1.00 56.41 84 SER A N 1
ATOM 686 C CA . SER A 1 84 ? -19.419 11.042 11.905 1.00 56.41 84 SER A CA 1
ATOM 687 C C . SER A 1 84 ? -20.756 11.744 11.616 1.00 56.41 84 SER A C 1
ATOM 689 O O . SER A 1 84 ? -21.338 12.342 12.519 1.00 56.41 84 SER A O 1
ATOM 691 N N . LEU A 1 85 ? -21.267 11.645 10.383 1.00 54.62 85 LEU A N 1
ATOM 692 C CA . LEU A 1 85 ? -22.561 12.208 9.975 1.00 54.62 85 LEU A CA 1
ATOM 693 C C . LEU A 1 85 ? -23.751 11.302 10.314 1.00 54.62 85 LEU A C 1
ATOM 695 O O . LEU A 1 85 ? -24.867 11.794 10.409 1.00 54.62 85 LEU A O 1
ATOM 699 N N . SER A 1 86 ? -23.527 10.001 10.516 1.00 51.53 86 SER A N 1
ATOM 700 C CA . SER A 1 86 ? -24.599 9.031 10.788 1.00 51.53 86 SER A CA 1
ATOM 701 C C . SER A 1 86 ? -24.961 8.891 12.277 1.00 51.53 86 SER A C 1
ATOM 703 O O . SER A 1 86 ? -25.830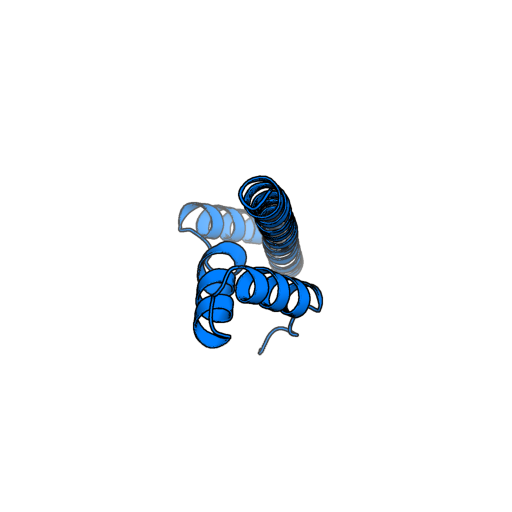 8.090 12.610 1.00 51.53 86 SER A O 1
ATOM 705 N N . LEU A 1 87 ? -24.281 9.625 13.167 1.00 52.78 87 LEU A N 1
ATOM 706 C CA . LEU A 1 87 ? -24.442 9.570 14.631 1.00 52.78 87 LEU A CA 1
ATOM 707 C C . LEU A 1 87 ? -25.027 10.866 15.236 1.00 52.78 87 LEU A C 1
ATOM 709 O O . LEU A 1 87 ? -24.950 11.058 16.449 1.00 52.78 87 LEU A O 1
ATOM 713 N N . LYS A 1 88 ? -25.584 11.759 14.412 1.00 44.03 88 LYS A N 1
ATOM 714 C CA . LYS A 1 88 ? -26.343 12.945 14.843 1.00 44.03 88 LYS A CA 1
ATOM 715 C C . LYS A 1 88 ? -27.801 12.795 14.444 1.00 44.03 88 LYS A C 1
ATOM 717 O O . LYS A 1 88 ? -28.647 13.261 15.233 1.00 44.03 88 LYS A O 1
#

Mean predicted aligned error: 6.27 Å

pLDDT: mean 85.84, std 14.02, range [38.94, 97.25]

Solvent-accessible surface area (backbone atoms only — not comparable to full-atom values): 5011 Å² total; per-residue (Å²): 129,87,73,78,82,58,75,65,53,62,54,44,34,51,48,35,36,76,73,71,37,54,71,71,55,23,51,51,48,47,43,60,68,40,70,54,75,48,75,70,53,50,48,52,45,50,55,48,23,74,77,60,36,69,70,51,28,52,53,53,52,50,54,56,36,51,55,32,48,54,54,50,45,52,52,45,52,54,54,53,56,56,59,65,64,76,76,117

Sequence (88 aa):
MARAVNPTDETIIKLLQEQGLIRSEAEARLKKEVYRLQPNEIAKVKNYAQHFGINAKEKLIDEILDLRREALMKRCRHNKEHTSLSLK